Protein AF-A0A8T4NIJ5-F1 (afdb_monomer_lite)

Foldseek 3Di:
DDVVLVVVLVVCAFQFQPDPPDDVVQVCVNPRGRHVVSVVVVVVVVVVD

Secondary structure (DSSP, 8-state):
--HHHHHHHHTTTT-BTTSTT--GGG-SS-SSB-SHHHHHHHHHHHHT-

Structure (mmCIF, N/CA/C/O backbone):
data_AF-A0A8T4NIJ5-F1
#
_entry.id   AF-A0A8T4NIJ5-F1
#
loop_
_atom_site.group_PDB
_atom_site.id
_atom_site.type_symbol
_atom_site.label_atom_id
_atom_site.label_alt_id
_atom_site.label_comp_id
_atom_site.label_asym_id
_atom_site.label_entity_id
_atom_site.label_seq_id
_atom_site.pdbx_PDB_ins_code
_atom_site.Cartn_x
_atom_site.Cartn_y
_atom_site.Cartn_z
_atom_site.occupancy
_atom_site.B_iso_or_equiv
_atom_site.auth_seq_id
_atom_site.auth_comp_id
_atom_site.auth_asym_id
_atom_site.auth_atom_id
_atom_site.pdbx_PDB_model_num
ATOM 1 N N . MET A 1 1 ? -7.946 7.845 11.413 1.00 65.25 1 MET A N 1
ATOM 2 C CA . MET A 1 1 ? -7.960 7.434 10.000 1.00 65.25 1 MET A CA 1
ATOM 3 C C . MET A 1 1 ? -9.380 7.077 9.638 1.00 65.25 1 MET A C 1
ATOM 5 O O . MET A 1 1 ? -10.111 6.615 10.508 1.00 65.25 1 MET A O 1
ATOM 9 N N . ASN A 1 2 ? -9.795 7.397 8.422 1.00 70.38 2 ASN A N 1
ATOM 10 C CA . ASN A 1 2 ? -11.153 7.176 7.931 1.00 70.38 2 ASN A CA 1
ATOM 11 C C . ASN A 1 2 ? -11.123 6.204 6.739 1.00 70.38 2 ASN A C 1
ATOM 13 O O . ASN A 1 2 ? -10.060 5.865 6.226 1.00 70.38 2 ASN A O 1
ATOM 17 N N . ALA A 1 3 ? -12.290 5.739 6.289 1.00 77.06 3 ALA A N 1
ATOM 18 C CA . ALA A 1 3 ? -12.387 4.796 5.169 1.00 77.06 3 ALA A CA 1
ATOM 19 C C . ALA A 1 3 ? -11.701 5.301 3.878 1.00 77.06 3 ALA A C 1
ATOM 21 O O . ALA A 1 3 ? -11.265 4.501 3.053 1.00 77.06 3 ALA A O 1
ATOM 22 N N . THR A 1 4 ? -11.551 6.620 3.721 1.00 84.56 4 THR A N 1
ATOM 23 C CA . THR A 1 4 ? -10.840 7.246 2.599 1.00 84.56 4 THR A CA 1
ATOM 24 C C . THR A 1 4 ? -9.355 6.874 2.566 1.00 84.56 4 THR A C 1
ATOM 26 O O . THR A 1 4 ? -8.805 6.678 1.483 1.00 84.56 4 THR A O 1
ATOM 29 N N . ASP A 1 5 ? -8.713 6.710 3.726 1.00 84.00 5 ASP A N 1
ATOM 30 C CA . ASP A 1 5 ? -7.305 6.300 3.815 1.00 84.00 5 ASP A CA 1
ATOM 31 C C . ASP A 1 5 ? -7.104 4.891 3.229 1.00 84.00 5 ASP A C 1
ATOM 33 O O . ASP A 1 5 ? -6.178 4.660 2.450 1.00 84.00 5 ASP A O 1
ATOM 37 N N . ILE A 1 6 ? -8.040 3.975 3.503 1.00 89.62 6 ILE A N 1
ATOM 38 C CA . ILE A 1 6 ? -8.030 2.608 2.960 1.00 89.62 6 ILE A CA 1
ATOM 39 C C . ILE A 1 6 ? -8.199 2.627 1.436 1.00 89.62 6 ILE A C 1
ATOM 41 O O . ILE A 1 6 ? -7.454 1.947 0.732 1.00 89.62 6 ILE A O 1
ATOM 45 N N . ILE A 1 7 ? -9.133 3.427 0.908 1.00 92.31 7 ILE A N 1
ATOM 46 C CA . ILE A 1 7 ? -9.352 3.548 -0.546 1.00 92.31 7 ILE A CA 1
ATOM 47 C C . ILE A 1 7 ? -8.071 4.018 -1.250 1.00 92.31 7 ILE A C 1
ATOM 49 O O . ILE A 1 7 ? -7.711 3.493 -2.306 1.00 92.31 7 ILE A O 1
ATOM 53 N N . ASN A 1 8 ? -7.344 4.964 -0.651 1.00 91.50 8 ASN A N 1
ATOM 54 C CA . ASN A 1 8 ? -6.099 5.468 -1.221 1.00 91.50 8 ASN A CA 1
ATOM 55 C C . ASN A 1 8 ? -4.988 4.404 -1.270 1.00 91.50 8 ASN A C 1
ATOM 57 O O . ASN A 1 8 ? -4.269 4.344 -2.272 1.00 91.50 8 ASN A O 1
ATOM 61 N N . VAL A 1 9 ? -4.876 3.552 -0.246 1.00 93.75 9 VAL A N 1
ATOM 62 C CA . VAL A 1 9 ? -3.935 2.415 -0.228 1.00 93.75 9 VAL A CA 1
ATOM 63 C C . VAL A 1 9 ? -4.336 1.366 -1.265 1.00 93.75 9 VAL A C 1
ATOM 65 O O . VAL A 1 9 ? -3.517 0.962 -2.088 1.00 93.75 9 VAL A O 1
ATOM 68 N N . VAL A 1 10 ? -5.617 0.985 -1.303 1.00 94.00 10 VAL A N 1
ATOM 69 C CA . VAL A 1 10 ? -6.142 -0.007 -2.257 1.00 94.00 10 VAL A CA 1
ATOM 70 C C . VAL A 1 10 ? -5.939 0.440 -3.708 1.00 94.00 10 VAL A C 1
ATOM 72 O O . VAL A 1 10 ? -5.576 -0.375 -4.551 1.00 94.00 10 VAL A O 1
ATOM 75 N N . SER A 1 11 ? -6.088 1.734 -4.012 1.00 95.12 11 SER A N 1
ATOM 76 C CA . SER A 1 11 ? -5.851 2.265 -5.366 1.00 95.12 11 SER A CA 1
ATOM 77 C C . SER A 1 11 ? -4.401 2.126 -5.864 1.00 95.12 11 SER A C 1
ATOM 79 O O . SER A 1 11 ? -4.139 2.341 -7.044 1.00 95.12 11 SER A O 1
ATOM 81 N N . ARG A 1 12 ? -3.458 1.780 -4.977 1.00 95.00 12 ARG A N 1
ATOM 82 C CA . ARG A 1 12 ? -2.017 1.636 -5.254 1.00 95.00 12 ARG A CA 1
ATOM 83 C C . ARG A 1 12 ? -1.480 0.256 -4.882 1.00 95.00 12 ARG A C 1
ATOM 85 O O . ARG A 1 12 ? -0.270 0.074 -4.759 1.00 95.00 12 ARG A O 1
ATOM 92 N N . TYR A 1 13 ? -2.380 -0.699 -4.678 1.00 95.88 13 TYR A N 1
ATOM 93 C CA . TYR A 1 13 ? -2.035 -2.050 -4.271 1.00 95.88 13 TYR A CA 1
ATOM 94 C C . TYR A 1 13 ? -1.052 -2.693 -5.262 1.00 95.88 13 TYR A C 1
ATOM 96 O O . TYR A 1 13 ? -1.214 -2.550 -6.473 1.00 95.88 13 TYR A O 1
ATOM 104 N N . ASN A 1 14 ? -0.064 -3.421 -4.738 1.00 97.19 14 ASN A N 1
ATOM 105 C CA . ASN A 1 14 ? 1.066 -4.034 -5.451 1.00 97.19 14 ASN A CA 1
ATOM 106 C C . ASN A 1 14 ? 2.160 -3.083 -5.959 1.00 97.19 14 ASN A C 1
ATOM 108 O O . ASN A 1 14 ? 3.137 -3.588 -6.509 1.00 97.19 14 ASN A O 1
ATOM 112 N N . ASN A 1 15 ? 2.071 -1.765 -5.748 1.00 97.94 15 ASN A N 1
ATOM 113 C CA . ASN A 1 15 ? 3.222 -0.904 -6.025 1.00 97.94 15 ASN A CA 1
ATOM 114 C C . ASN A 1 15 ? 4.389 -1.251 -5.084 1.00 97.94 15 ASN A C 1
ATOM 116 O O . ASN A 1 15 ? 4.203 -1.420 -3.874 1.00 97.94 15 ASN A O 1
ATOM 120 N N . VAL A 1 16 ? 5.599 -1.270 -5.632 1.00 98.00 1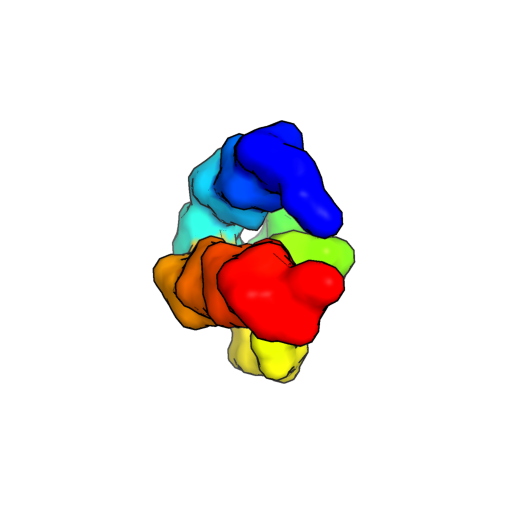6 VAL A N 1
ATOM 121 C CA . VAL A 1 16 ? 6.870 -1.372 -4.901 1.00 98.00 16 VAL A CA 1
ATOM 122 C C . VAL A 1 1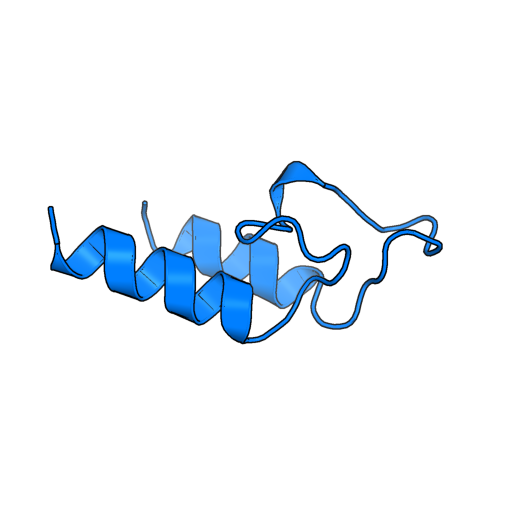6 ? 7.726 -0.128 -5.140 1.00 98.00 16 VAL A C 1
ATOM 124 O O . VAL A 1 16 ? 7.485 0.616 -6.0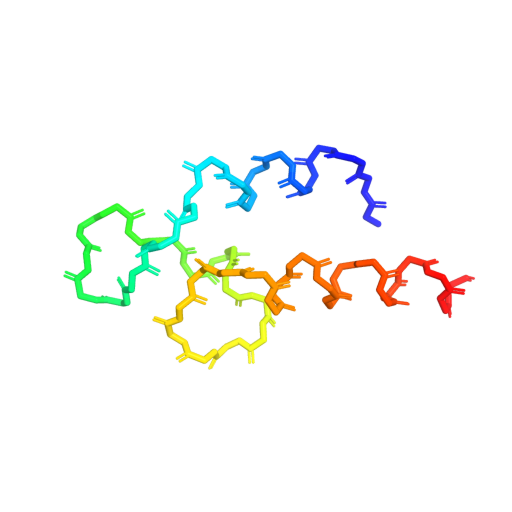86 1.00 98.00 16 VAL A O 1
ATOM 127 N N . SER A 1 17 ? 8.740 0.122 -4.307 1.00 97.19 17 SER A N 1
ATOM 128 C CA . SER A 1 17 ? 9.516 1.381 -4.335 1.00 97.19 17 SER A CA 1
ATOM 129 C C . SER A 1 17 ? 10.225 1.717 -5.654 1.00 97.19 17 SER A C 1
ATOM 131 O O . SER A 1 17 ? 10.622 2.864 -5.855 1.00 97.19 17 SER A O 1
ATOM 133 N N . THR A 1 18 ? 10.387 0.748 -6.556 1.00 97.75 18 THR A N 1
ATOM 134 C CA . THR A 1 18 ? 10.953 0.959 -7.896 1.00 97.75 18 THR A CA 1
ATOM 135 C C . THR A 1 18 ? 9.925 1.401 -8.937 1.00 97.75 18 THR A C 1
ATOM 137 O O . THR A 1 18 ? 10.316 1.811 -10.029 1.00 97.75 18 THR A O 1
ATOM 140 N N . ASP A 1 19 ? 8.631 1.321 -8.633 1.00 97.88 19 ASP A N 1
ATOM 141 C CA . ASP A 1 19 ? 7.572 1.714 -9.557 1.00 97.88 19 ASP A CA 1
ATOM 142 C C . ASP A 1 19 ? 7.429 3.235 -9.601 1.00 97.88 19 ASP A C 1
ATOM 144 O O . ASP A 1 19 ? 7.388 3.911 -8.573 1.00 97.88 19 ASP A O 1
ATOM 148 N N . SER A 1 20 ? 7.259 3.798 -10.798 1.00 96.44 20 SER A N 1
ATOM 149 C CA . SER A 1 20 ? 7.079 5.248 -10.974 1.00 96.44 20 SER A CA 1
ATOM 150 C C . SER A 1 20 ? 5.812 5.795 -10.306 1.00 96.44 20 SER A C 1
ATOM 152 O O . SER A 1 20 ? 5.709 6.991 -10.052 1.00 96.44 20 SER A O 1
ATOM 154 N N . SER A 1 21 ? 4.827 4.931 -10.054 1.00 95.31 21 SER A N 1
ATOM 155 C CA . SER A 1 21 ? 3.570 5.239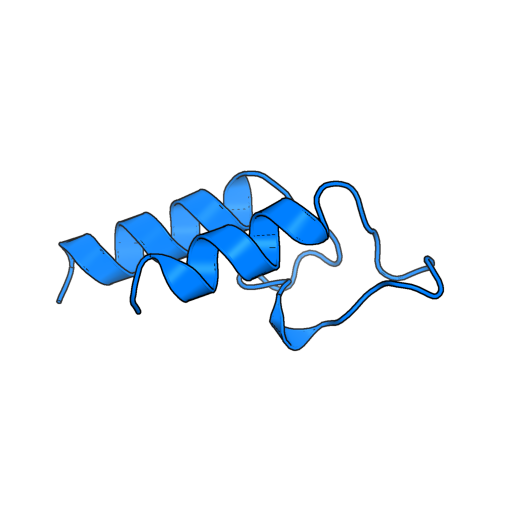 -9.365 1.00 95.31 21 SER A CA 1
ATOM 156 C C . SER A 1 21 ? 3.643 5.057 -7.848 1.00 95.31 21 SER A C 1
ATOM 158 O O . SER A 1 21 ? 2.640 5.290 -7.164 1.00 95.31 21 SER A O 1
ATOM 160 N N . PHE A 1 22 ? 4.784 4.623 -7.306 1.00 96.94 22 PHE A N 1
ATOM 161 C CA . PHE A 1 22 ? 4.949 4.431 -5.874 1.00 96.94 22 PHE A CA 1
ATOM 162 C C . PHE A 1 22 ? 4.879 5.767 -5.134 1.00 96.94 22 PHE A C 1
ATOM 164 O O . PHE A 1 22 ? 5.544 6.743 -5.481 1.00 96.94 22 PHE A O 1
ATOM 171 N N . VAL A 1 23 ? 4.069 5.804 -4.079 1.00 96.00 23 VAL A N 1
ATOM 172 C CA . VAL A 1 23 ? 3.916 6.979 -3.224 1.00 96.00 23 VAL A CA 1
ATOM 173 C C . VAL A 1 23 ? 4.111 6.523 -1.786 1.00 96.00 23 VAL A C 1
ATOM 175 O O . VAL A 1 23 ? 3.234 5.885 -1.208 1.00 96.00 23 VAL A O 1
ATOM 178 N N . SER A 1 24 ? 5.261 6.877 -1.210 1.00 95.75 24 SER A N 1
ATOM 179 C CA . SER A 1 24 ? 5.705 6.433 0.121 1.00 95.75 24 SER A CA 1
ATOM 180 C C . SER A 1 24 ? 4.750 6.792 1.259 1.00 95.75 24 SER A C 1
ATOM 182 O O . SER A 1 24 ? 4.776 6.153 2.301 1.00 95.75 24 SER A O 1
ATOM 184 N N . ALA A 1 25 ? 3.875 7.781 1.069 1.00 94.25 25 ALA A N 1
ATOM 185 C CA . ALA A 1 25 ? 2.846 8.130 2.046 1.00 94.25 25 ALA A CA 1
ATOM 186 C C . ALA A 1 25 ? 1.799 7.018 2.270 1.00 94.25 25 ALA A C 1
ATOM 188 O O . ALA A 1 25 ? 1.094 7.062 3.274 1.00 94.25 25 ALA A O 1
ATOM 189 N N . TYR A 1 26 ? 1.683 6.050 1.351 1.00 94.75 26 TYR A N 1
ATOM 190 C CA . TYR A 1 26 ? 0.757 4.914 1.459 1.00 94.75 26 TYR A CA 1
ATOM 191 C C . TYR A 1 26 ? 1.449 3.589 1.820 1.00 94.75 26 TYR A C 1
ATOM 193 O O . TYR A 1 26 ? 0.762 2.581 1.958 1.00 94.75 26 TYR A O 1
ATOM 201 N N . ASP A 1 27 ? 2.775 3.602 1.979 1.00 96.31 27 ASP A N 1
ATOM 202 C CA . ASP A 1 27 ? 3.569 2.528 2.587 1.00 96.31 27 ASP A CA 1
ATOM 203 C C . ASP A 1 27 ? 3.643 2.805 4.098 1.00 96.31 27 ASP A C 1
ATOM 205 O O . ASP A 1 27 ? 4.525 3.505 4.607 1.00 96.31 27 ASP A O 1
ATOM 209 N N . ILE A 1 28 ? 2.615 2.347 4.806 1.00 94.75 28 ILE A N 1
ATOM 210 C CA . ILE A 1 28 ? 2.359 2.678 6.209 1.00 94.75 28 ILE A CA 1
ATOM 211 C C . ILE A 1 28 ? 3.352 1.940 7.106 1.00 94.75 28 ILE A C 1
ATOM 213 O O . ILE A 1 28 ? 3.822 2.491 8.107 1.00 94.75 28 ILE A O 1
ATOM 217 N N . ASN A 1 29 ? 3.683 0.693 6.762 1.00 95.31 29 ASN A N 1
ATOM 218 C CA . ASN A 1 29 ? 4.628 -0.114 7.531 1.00 95.31 29 ASN A CA 1
ATOM 219 C C . ASN A 1 29 ? 6.106 0.125 7.140 1.00 95.31 29 ASN A C 1
ATOM 221 O O . ASN A 1 29 ? 6.986 -0.357 7.859 1.00 95.31 29 ASN A O 1
ATOM 225 N N . LYS A 1 30 ? 6.367 0.914 6.086 1.00 96.75 30 LYS A N 1
ATOM 226 C CA . LYS A 1 30 ? 7.690 1.292 5.562 1.00 96.75 30 LYS A CA 1
ATOM 227 C C . LYS A 1 30 ? 8.513 0.099 5.075 1.00 96.75 30 LYS A C 1
ATOM 229 O O . LYS A 1 30 ? 9.731 0.066 5.277 1.00 96.75 30 LYS A O 1
ATOM 234 N N . ASP A 1 31 ? 7.864 -0.885 4.457 1.00 98.00 31 ASP A N 1
ATOM 235 C CA . ASP A 1 31 ? 8.516 -2.088 3.926 1.00 98.00 31 ASP A CA 1
ATOM 236 C C . ASP A 1 31 ? 8.865 -2.004 2.426 1.00 98.00 31 ASP A C 1
ATOM 238 O O . ASP A 1 31 ? 9.403 -2.963 1.859 1.00 98.00 31 ASP A O 1
ATOM 242 N N . ASN A 1 32 ? 8.656 -0.831 1.813 1.00 98.06 32 ASN A N 1
ATOM 243 C CA . ASN A 1 32 ? 8.815 -0.537 0.388 1.00 98.06 32 ASN A CA 1
ATOM 244 C C . ASN A 1 32 ? 7.784 -1.218 -0.524 1.00 98.06 32 ASN A C 1
ATOM 246 O O . ASN A 1 32 ? 8.026 -1.351 -1.731 1.00 98.06 32 ASN A O 1
ATOM 250 N N . LYS A 1 33 ? 6.644 -1.649 0.019 1.00 98.12 33 LYS A N 1
ATOM 251 C CA . LYS A 1 33 ? 5.543 -2.256 -0.728 1.00 98.12 33 LYS A CA 1
ATOM 252 C C . LYS A 1 33 ? 4.227 -1.685 -0.224 1.00 98.12 33 LYS A C 1
ATOM 254 O O . LYS A 1 33 ? 4.043 -1.506 0.964 1.00 98.12 33 LYS A O 1
ATOM 259 N N . ILE A 1 34 ? 3.287 -1.466 -1.135 1.00 97.88 34 ILE A N 1
ATOM 260 C CA . ILE A 1 34 ? 1.917 -1.088 -0.783 1.00 97.88 34 ILE A CA 1
ATOM 261 C C . ILE A 1 34 ? 1.042 -2.333 -0.927 1.00 97.88 34 ILE A C 1
ATOM 263 O O . ILE A 1 34 ? 0.762 -2.782 -2.044 1.00 97.88 34 ILE A O 1
ATOM 267 N N . ASN A 1 35 ? 0.651 -2.943 0.192 1.00 97.38 35 ASN A N 1
ATOM 268 C CA . ASN A 1 35 ? -0.076 -4.213 0.208 1.00 97.38 35 ASN A CA 1
ATOM 269 C C . ASN A 1 35 ? -1.054 -4.350 1.398 1.00 97.38 35 ASN A C 1
ATOM 271 O O . ASN A 1 35 ? -1.443 -3.386 2.053 1.00 97.38 35 ASN A O 1
ATOM 275 N N . VAL A 1 36 ? -1.523 -5.577 1.655 1.00 96.12 36 VAL A N 1
ATOM 276 C CA . VAL A 1 36 ? -2.491 -5.868 2.727 1.00 96.12 36 VAL A CA 1
ATOM 277 C C . VAL A 1 36 ? -1.967 -5.528 4.128 1.00 96.12 36 VAL A C 1
ATOM 279 O O . VAL A 1 36 ? -2.764 -5.224 5.011 1.00 96.12 36 VAL A O 1
ATOM 282 N N . ALA A 1 37 ? -0.650 -5.541 4.340 1.00 96.62 37 ALA A N 1
ATOM 283 C CA . ALA A 1 37 ? -0.029 -5.174 5.606 1.00 96.62 37 ALA A CA 1
ATOM 284 C C . ALA A 1 37 ? -0.278 -3.700 5.963 1.00 96.62 37 ALA A C 1
ATOM 286 O O . ALA A 1 37 ? -0.524 -3.397 7.131 1.00 96.62 37 ALA A O 1
ATOM 287 N N . ASP A 1 38 ? -0.297 -2.805 4.973 1.00 95.50 38 ASP A N 1
ATOM 288 C CA . ASP A 1 38 ? -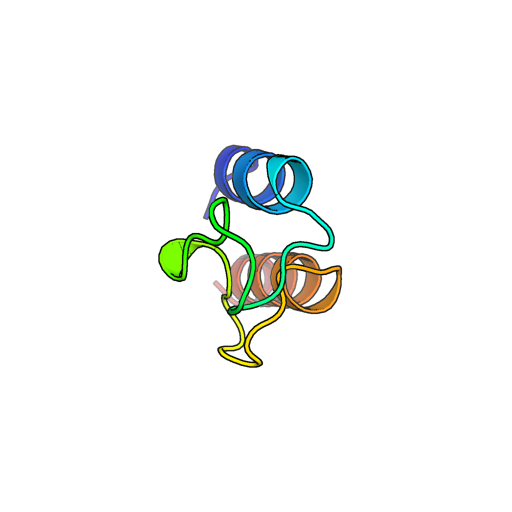0.620 -1.387 5.168 1.00 95.50 38 ASP A CA 1
ATOM 289 C C . ASP A 1 38 ? -2.079 -1.197 5.572 1.00 95.50 38 ASP A C 1
ATOM 291 O O . ASP A 1 38 ? -2.384 -0.484 6.527 1.00 95.50 38 ASP A O 1
ATOM 295 N N . ILE A 1 39 ? -2.988 -1.909 4.899 1.00 94.25 39 ILE A N 1
ATOM 296 C CA . ILE A 1 39 ? -4.420 -1.899 5.224 1.00 94.25 39 ILE A CA 1
ATOM 297 C C . ILE A 1 39 ? -4.643 -2.430 6.647 1.00 94.25 39 ILE A C 1
ATOM 299 O O . ILE A 1 39 ? -5.379 -1.828 7.431 1.00 94.25 39 ILE A O 1
ATOM 303 N N . ALA A 1 40 ? -3.980 -3.532 7.006 1.00 93.75 40 ALA A N 1
ATOM 304 C CA . ALA A 1 40 ? -4.065 -4.116 8.339 1.00 93.75 40 ALA A CA 1
ATOM 305 C C . ALA A 1 40 ? -3.511 -3.172 9.418 1.00 93.75 40 ALA A C 1
ATOM 307 O O . ALA A 1 40 ? -4.094 -3.076 10.497 1.00 93.75 40 ALA A O 1
ATOM 308 N N . ARG A 1 41 ? -2.429 -2.437 9.126 1.00 92.25 41 ARG A N 1
ATOM 309 C CA . ARG A 1 41 ? -1.869 -1.426 10.033 1.00 92.25 41 ARG A CA 1
ATOM 310 C C . ARG A 1 41 ? -2.862 -0.293 10.291 1.00 92.25 41 ARG A C 1
ATOM 312 O O . ARG A 1 41 ? -3.078 0.049 11.450 1.00 92.25 41 ARG A O 1
ATOM 319 N N . ILE A 1 42 ? -3.503 0.228 9.242 1.00 90.00 42 ILE A N 1
ATOM 320 C CA . ILE A 1 42 ? -4.551 1.256 9.359 1.00 90.00 42 ILE A CA 1
ATOM 321 C C . ILE A 1 42 ? -5.710 0.755 10.231 1.00 90.00 42 ILE A C 1
ATOM 323 O O . ILE A 1 42 ? -6.161 1.475 11.120 1.00 90.00 42 ILE A O 1
ATOM 327 N N . GLY A 1 43 ? -6.176 -0.476 9.993 1.00 89.19 43 GLY A N 1
ATOM 328 C CA . GLY A 1 43 ? -7.246 -1.092 10.780 1.00 89.19 43 GLY A CA 1
ATOM 329 C C . GLY A 1 43 ? -6.870 -1.260 12.254 1.00 89.19 43 GLY A C 1
ATOM 330 O O . GLY A 1 43 ? -7.637 -0.872 13.128 1.00 89.19 43 GLY A O 1
ATOM 331 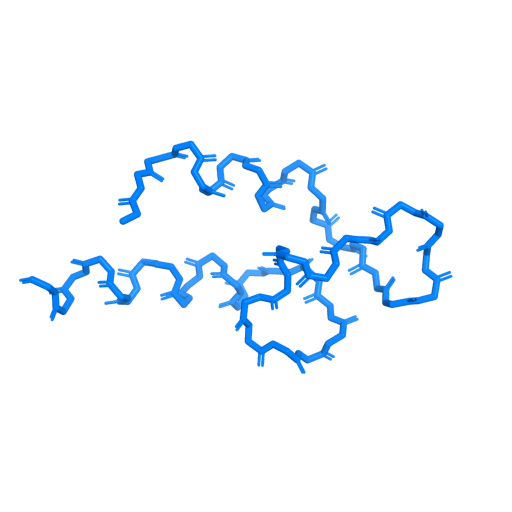N N . PHE A 1 44 ? -5.663 -1.754 12.538 1.00 88.94 44 PHE A N 1
ATOM 332 C CA . PHE A 1 44 ? -5.160 -1.884 13.908 1.00 88.94 44 PHE A CA 1
ATOM 333 C C . PHE A 1 44 ? -5.120 -0.533 14.633 1.00 88.94 44 PHE A C 1
ATOM 335 O O . PHE A 1 44 ? -5.630 -0.414 15.742 1.00 88.94 44 PHE A O 1
ATOM 342 N N . GLU A 1 45 ? -4.572 0.503 13.993 1.00 86.75 45 GLU A N 1
ATOM 343 C CA . GLU A 1 45 ? -4.505 1.848 14.573 1.00 86.75 45 GLU A CA 1
ATOM 344 C C . GLU A 1 45 ? -5.883 2.490 14.777 1.00 86.75 45 GLU A C 1
ATOM 346 O O . GLU A 1 45 ? -6.016 3.370 15.623 1.00 86.75 45 GLU A O 1
ATOM 351 N N . TYR A 1 46 ? -6.904 2.092 14.014 1.00 84.25 46 TYR A N 1
ATOM 352 C CA . TYR A 1 46 ? -8.280 2.537 14.227 1.00 84.25 46 TYR A CA 1
ATOM 353 C C . TYR A 1 46 ? -8.899 1.903 15.479 1.00 84.25 46 TYR A C 1
ATOM 355 O O . TYR A 1 46 ? -9.469 2.623 16.290 1.00 84.25 46 TYR A O 1
ATOM 363 N N . GLU A 1 47 ? -8.738 0.591 15.661 1.00 81.44 47 GLU A N 1
ATOM 364 C CA . GLU A 1 47 ? -9.294 -0.155 16.804 1.00 81.44 47 GLU A CA 1
ATOM 365 C C . GLU A 1 47 ? -8.623 0.195 18.142 1.00 81.44 47 GLU A C 1
ATOM 367 O O . GLU A 1 47 ? -9.223 0.043 19.202 1.00 81.44 47 GLU A O 1
ATOM 372 N N . THR A 1 48 ? -7.368 0.653 18.120 1.00 83.88 48 THR A N 1
ATOM 373 C CA . THR A 1 48 ? -6.615 0.995 19.341 1.00 83.88 48 THR A CA 1
ATOM 374 C C . THR A 1 48 ? -6.724 2.466 19.769 1.00 83.88 48 THR A C 1
ATOM 376 O O . THR A 1 48 ? -5.951 2.900 20.624 1.00 83.88 48 THR A O 1
ATOM 379 N N . ARG A 1 49 ? -7.614 3.255 19.155 1.00 65.69 49 ARG A N 1
ATOM 380 C CA . ARG A 1 49 ? -7.841 4.680 19.468 1.00 65.69 49 ARG A CA 1
ATOM 381 C C . ARG A 1 49 ? -9.125 4.889 20.250 1.00 65.69 49 ARG A C 1
ATOM 383 O O . ARG A 1 49 ? -9.103 5.806 21.100 1.00 65.69 49 ARG A O 1
#

pLDDT: mean 91.73, std 7.99, range [65.25, 98.12]

Sequence (49 aa):
MNATDIINVVSRYNNVSTDSSFVSAYDINKDNKINVADIARIGFEYETR

Radius of gyration: 10.4 Å; chains: 1; bounding box: 23×14×30 Å